Protein 5YRY (pdb70)

InterPro domains:
  IPR002500 Phosphoadenosine phosphosulphate reductase domain [PF01507] (120-299)
  IPR004508 Thioredoxin-independent 5'-adenylylsulphate reductase [TIGR00424] (1-465)
  IPR004511 Phosphoadenosine phosphosulphate/adenosine 5'-phosphosulphate reductase [MF_00063] (59-326)
  IPR004511 Phosphoadenosine phosphosulphate/adenosine 5'-phosphosulphate reductase [NF002537] (86-329)
  IPR013766 Thioredoxin domain [PF00085] (369-461)
  IPR013766 Thioredoxin domain [PS51352] (344-465)
  IPR014729 Rossmann-like alpha/beta/alpha sandwich fold [G3DSA:3.40.50.620] (91-315)
  IPR036249 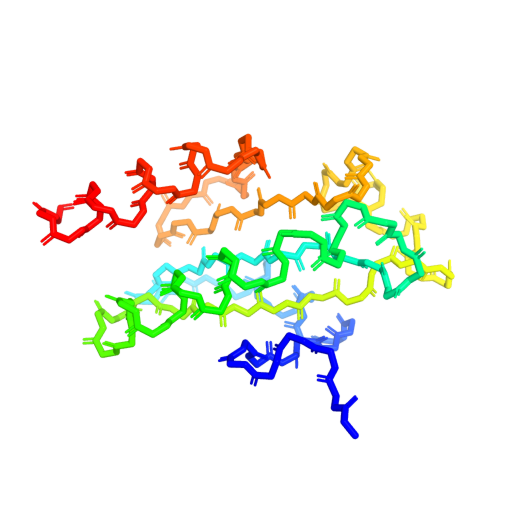Thioredoxin-like superfamily [SSF52833] (353-462)

B-factor: mean 71.95, std 22.39, range [36.09, 150.81]

Radius of gyration: 13.17 Å; Cα contacts (8 Å, |Δi|>4): 165; chains: 1; bounding box: 34×29×30 Å

Organism: Arabidopsis thaliana (NCBI:txid3702)

GO terms:
  GO:0009570 chloroplast stroma (C, IDA)
  GO:0009973 adenylyl-sulfate reductase activity (F, IDA)
  GO:0000103 sulfate assimilation (P, IDA)
  GO:0009536 plastid (C, TAS)

Secondary structure (DSSP, 8-state):
--TTTTSEEPPHHHHHHHHH--S-SS-EEEEEE-TT-HHHHHHHHHHHHHHHHHTTSS-EEEEEE-STTHHHHHHHHS---SSSEEEEE-TT-SS-EEE--SHHHHHHHHHHHHT-

Structure (mmCIF, N/CA/C/O backbone):
data_5YRY
#
_entry.id   5YRY
#
_cell.length_a   58.200
_cell.length_b   58.200
_cell.length_c   86.687
_cell.angle_alpha   90.00
_cell.angle_beta   90.00
_cell.angle_gamma   90.00
#
_symmetry.space_group_name_H-M   'P 43 21 2'
#
loop_
_entity.id
_entity.type
_entity.pdbx_description
1 polymer "5'-adenylylsulfate reductase 1, chloroplastic"
2 water water
#
loop_
_atom_site.group_PDB
_atom_site.id
_atom_site.type_symbol
_atom_site.label_atom_id
_atom_site.label_alt_id
_atom_site.label_comp_id
_atom_site.label_asym_id
_atom_site.label_entity_id
_atom_site.label_seq_id
_atom_site.pdbx_PDB_ins_code
_atom_site.Cartn_x
_atom_site.Cartn_y
_atom_site.Cartn_z
_atom_site.occupancy
_atom_site.B_iso_or_equiv
_atom_site.auth_seq_id
_atom_site.auth_comp_id
_atom_site.auth_asym_id
_atom_site.auth_atom_id
_atom_site.pdbx_PDB_model_num
ATOM 1 N N . PRO A 1 3 ? 10.705 -33.157 -11.471 1.00 110.31 -3 PRO A N 1
ATOM 2 C CA . PRO A 1 3 ? 9.778 -32.943 -10.354 1.00 107.60 -3 PRO A CA 1
ATOM 3 C C . PRO A 1 3 ? 9.254 -31.522 -10.326 1.00 102.61 -3 PRO A C 1
ATOM 4 O O . PRO A 1 3 ? 9.922 -30.654 -9.765 1.00 106.19 -3 PRO A O 1
ATOM 8 N N . GLU A 1 4 ? 8.081 -31.279 -10.903 1.00 96.65 -2 GLU A N 1
ATOM 9 C CA . GLU A 1 4 ? 7.608 -29.903 -11.026 1.00 96.64 -2 GLU A CA 1
ATOM 10 C C . GLU A 1 4 ? 6.899 -29.402 -9.752 1.00 88.27 -2 GLU A C 1
ATOM 11 O O . GLU A 1 4 ? 6.381 -30.168 -8.933 1.00 91.88 -2 GLU A O 1
ATOM 17 N N . PHE A 1 5 ? 6.913 -28.089 -9.599 1.00 79.24 -1 PHE A N 1
ATOM 18 C CA . PHE A 1 5 ? 6.372 -27.437 -8.434 1.00 74.30 -1 PHE A CA 1
ATOM 19 C C . PHE A 1 5 ? 4.862 -27.314 -8.561 1.00 72.65 -1 PHE A C 1
ATOM 20 O O . PHE A 1 5 ? 4.374 -26.848 -9.582 1.00 78.08 -1 PHE A O 1
ATOM 28 N N . MET A 1 6 ? 4.131 -27.756 -7.540 1.00 71.03 0 MET A N 1
ATOM 29 C CA . MET A 1 6 ? 2.682 -27.567 -7.464 1.00 56.96 0 MET A CA 1
ATOM 30 C C . MET A 1 6 ? 1.899 -28.230 -8.599 1.00 58.49 0 MET A C 1
ATOM 31 O O . MET A 1 6 ? 1.042 -27.601 -9.213 1.00 56.39 0 MET A O 1
ATOM 36 N N . GLU A 1 7 ? 2.177 -29.510 -8.837 1.00 62.59 1 GLU A N 1
ATOM 37 C CA . GLU A 1 7 ? 1.757 -30.198 -10.065 1.00 74.04 1 GLU A CA 1
ATOM 38 C C . GLU A 1 7 ? 0.257 -30.282 -10.301 1.00 71.86 1 GLU A C 1
ATOM 39 O O . GLU A 1 7 ? -0.164 -30.365 -11.443 1.00 75.10 1 GLU A O 1
ATOM 45 N N . ASN A 1 8 ? -0.547 -30.274 -9.242 1.00 62.07 2 ASN A N 1
ATOM 46 C CA . ASN A 1 8 ? -1.981 -30.459 -9.412 1.00 61.55 2 ASN A CA 1
ATOM 47 C C . ASN A 1 8 ? -2.664 -29.219 -9.971 1.00 66.33 2 ASN A C 1
ATOM 48 O O . ASN A 1 8 ? -3.774 -29.293 -10.483 1.00 69.85 2 ASN A O 1
ATOM 53 N N . LEU A 1 9 ? -1.993 -28.082 -9.872 1.00 63.10 3 LEU A N 1
ATOM 54 C CA . LEU A 1 9 ? -2.518 -26.827 -10.392 1.00 61.54 3 LEU A CA 1
ATOM 55 C C . LEU A 1 9 ? -2.036 -26.515 -11.821 1.00 61.53 3 LEU A C 1
ATOM 56 O O . LEU A 1 9 ? -0.837 -26.530 -12.087 1.00 61.13 3 LEU A O 1
ATOM 61 N N . VAL A 1 10 ? -2.963 -26.219 -12.731 1.00 54.57 4 VAL A N 1
ATOM 62 C CA . VAL A 1 10 ? -2.563 -25.826 -14.086 1.00 59.37 4 VAL A CA 1
ATOM 63 C C . VAL A 1 10 ? -1.907 -24.452 -14.057 1.00 54.29 4 VAL A C 1
ATOM 64 O O . VAL A 1 10 ? -2.287 -23.588 -13.283 1.00 61.39 4 VAL A O 1
ATOM 68 N N . THR A 1 11 ? -0.913 -24.263 -14.911 1.00 61.30 5 THR A N 1
ATOM 69 C CA . THR A 1 11 ? -0.133 -23.035 -14.929 1.00 59.28 5 THR A CA 1
ATOM 70 C C . THR A 1 11 ? -0.664 -22.039 -15.948 1.00 55.88 5 THR A C 1
ATOM 71 O O . THR A 1 11 ? -0.699 -22.321 -17.143 1.00 58.81 5 THR A O 1
ATOM 75 N N . LEU A 1 12 ? -1.074 -20.872 -15.466 1.00 53.75 6 LEU A N 1
ATOM 76 C CA . LEU A 1 12 ? -1.372 -19.747 -16.340 1.00 55.06 6 LEU A CA 1
ATOM 77 C C . LEU A 1 12 ? -0.069 -19.095 -16.807 1.00 56.54 6 LEU A C 1
ATOM 78 O O . LEU A 1 12 ? 0.906 -19.015 -16.062 1.00 55.26 6 LEU A O 1
ATOM 83 N N . SER A 1 13 ? -0.055 -18.652 -18.055 1.00 63.91 7 SER A N 1
ATOM 84 C CA . SER A 1 13 ? 1.000 -17.781 -18.580 1.00 64.56 7 SER A CA 1
ATOM 85 C C . SER A 1 13 ? 0.610 -16.324 -18.342 1.00 66.53 7 SER A C 1
ATOM 86 O O . SER A 1 13 ? -0.511 -16.051 -17.921 1.00 68.24 7 SER A O 1
ATOM 89 N N . ARG A 1 14 ? 1.512 -15.387 -18.595 1.00 62.78 8 ARG A N 1
ATOM 90 C CA . ARG A 1 14 ? 1.125 -13.980 -18.512 1.00 73.51 8 ARG A CA 1
ATOM 91 C C . ARG A 1 14 ? -0.023 -13.679 -19.491 1.00 72.44 8 ARG A C 1
ATOM 92 O O . ARG A 1 14 ? -0.966 -12.946 -19.176 1.00 68.29 8 ARG A O 1
ATOM 100 N N . GLN A 1 15 ? 0.065 -14.269 -20.675 1.00 69.57 9 GLN A N 1
ATOM 101 C CA . GLN A 1 15 ? -0.977 -14.136 -21.683 1.00 79.49 9 GLN A CA 1
ATOM 102 C C . GLN A 1 15 ? -2.297 -14.736 -21.196 1.00 74.61 9 GLN A C 1
ATOM 103 O O . GLN A 1 15 ? -3.387 -14.245 -21.510 1.00 72.26 9 GLN A O 1
ATOM 109 N N . GLY A 1 16 ? -2.180 -15.807 -20.419 1.00 69.44 10 GLY A N 1
ATOM 110 C CA . GLY A 1 16 ? -3.334 -16.537 -19.944 1.00 65.08 10 GLY A CA 1
ATOM 111 C C . GLY A 1 16 ? -4.091 -15.804 -18.862 1.00 73.31 10 GLY A C 1
ATOM 112 O O . GLY A 1 16 ? -5.322 -15.778 -18.875 1.00 70.42 10 GLY A O 1
ATOM 113 N N . ILE A 1 17 ? -3.369 -15.209 -17.918 1.00 59.97 11 ILE A N 1
ATOM 114 C CA . ILE A 1 17 ? -4.035 -14.578 -16.800 1.00 57.53 11 ILE A CA 1
ATOM 115 C C . ILE A 1 17 ? -4.511 -13.188 -17.196 1.00 60.23 11 ILE A C 1
ATOM 116 O O . ILE A 1 17 ? -5.488 -12.686 -16.658 1.00 67.03 11 ILE A O 1
ATOM 121 N N . GLU A 1 18 ? -3.870 -12.558 -18.160 1.00 67.86 12 GLU A N 1
ATOM 122 C CA . GLU A 1 18 ? -4.449 -11.303 -18.608 1.00 75.09 12 GLU A CA 1
ATOM 123 C C . GLU A 1 18 ? -5.743 -11.608 -19.378 1.00 78.12 12 GLU A C 1
ATOM 124 O O . GLU A 1 18 ? -6.652 -10.778 -19.420 1.00 79.76 12 GLU A O 1
ATOM 130 N N . ASN A 1 19 ? -5.849 -12.820 -19.930 1.00 82.58 13 ASN A N 1
ATOM 131 C CA . ASN A 1 19 ? -7.110 -13.312 -20.493 1.00 85.60 13 ASN A CA 1
ATOM 132 C C . ASN A 1 19 ? -8.189 -13.538 -19.436 1.00 82.47 13 ASN A C 1
ATOM 133 O O . ASN A 1 19 ? -9.341 -13.133 -19.614 1.00 81.50 13 ASN A O 1
ATOM 138 N N . LEU A 1 20 ? -7.811 -14.209 -18.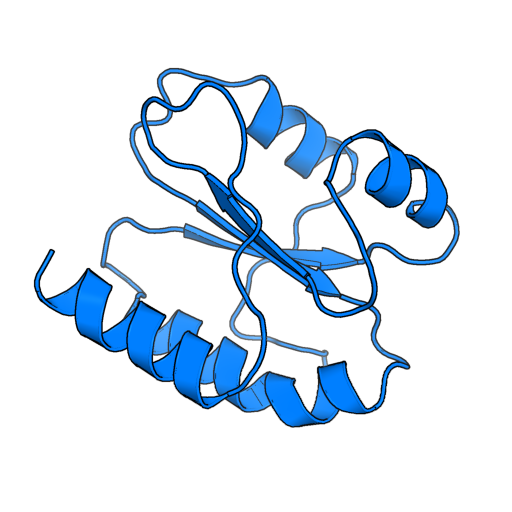351 1.00 77.30 14 LEU A N 1
ATOM 139 C CA . LEU A 1 20 ? -8.729 -14.498 -17.261 1.00 67.05 14 LEU A CA 1
ATOM 140 C C . LEU A 1 20 ? -9.382 -13.242 -16.694 1.00 70.60 14 LEU A C 1
ATOM 141 O O . LEU A 1 20 ? -10.558 -13.256 -16.325 1.00 71.30 14 LEU A O 1
ATOM 146 N N . MET A 1 21 ? -8.617 -12.159 -16.633 1.00 63.42 15 MET A N 1
ATOM 147 C CA . MET A 1 21 ? -9.092 -10.914 -16.038 1.00 74.41 15 MET A CA 1
ATOM 148 C C . MET A 1 21 ? -9.923 -10.066 -16.975 1.00 78.51 15 MET A C 1
ATOM 149 O O . MET A 1 21 ? -10.636 -9.172 -16.527 1.00 79.06 15 MET A O 1
ATOM 154 N N . LYS A 1 22 ? -9.812 -10.326 -18.273 1.00 90.55 16 LYS A N 1
ATOM 155 C CA . LYS A 1 22 ? -10.519 -9.520 -19.263 1.00 97.48 16 LYS A CA 1
ATOM 156 C C . LYS A 1 22 ? -11.741 -10.266 -19.805 1.00 107.52 16 LYS A C 1
ATOM 157 O O . LYS A 1 22 ? -12.751 -9.647 -20.134 1.00 117.92 16 LYS A O 1
ATOM 163 N N . LEU A 1 23 ? -11.664 -11.589 -19.887 1.00 102.87 17 LEU A N 1
ATOM 164 C CA . LEU A 1 23 ? -12.849 -12.363 -20.218 1.00 102.72 17 LEU A CA 1
ATOM 165 C C . LEU A 1 23 ? -13.839 -12.232 -19.085 1.00 106.22 17 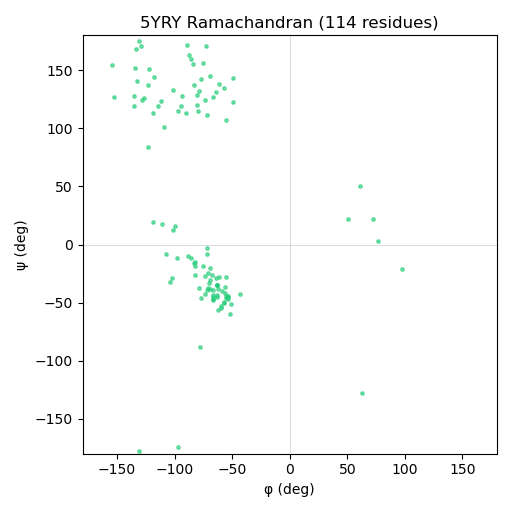LEU A C 1
ATOM 166 O O . LEU A 1 23 ? -13.494 -12.469 -17.928 1.00 107.65 17 LEU A O 1
ATOM 171 N N . GLU A 1 24 ? -15.066 -11.846 -19.393 1.00 111.69 18 GLU A N 1
ATOM 172 C CA . GLU A 1 24 ? -16.111 -12.134 -18.436 1.00 117.92 18 GLU A CA 1
ATOM 173 C C . GLU A 1 24 ? -17.294 -12.774 -19.141 1.00 121.33 18 GLU A C 1
ATOM 174 O O . GLU A 1 24 ? -17.244 -13.008 -20.353 1.00 123.13 18 GLU A O 1
ATOM 180 N N . ASN A 1 25 ? -18.340 -13.032 -18.357 1.00 118.68 19 ASN A N 1
ATOM 181 C CA . ASN A 1 25 ? -19.284 -14.129 -18.570 1.00 116.41 19 ASN A CA 1
ATOM 182 C C . ASN A 1 25 ? -18.603 -15.437 -18.230 1.00 109.41 19 ASN A C 1
ATOM 183 O O . ASN A 1 25 ? -19.007 -16.490 -18.724 1.00 113.29 19 ASN A O 1
ATOM 188 N N . ARG A 1 26 ? -17.551 -15.361 -17.414 1.00 100.77 20 ARG A N 1
ATOM 189 C CA . ARG A 1 26 ? -16.953 -16.556 -16.831 1.00 94.73 20 ARG A CA 1
ATOM 190 C C . ARG A 1 26 ? -18.089 -17.367 -16.228 1.00 95.64 20 ARG A C 1
ATOM 191 O O . ARG A 1 26 ? -18.854 -16.852 -15.408 1.00 100.18 20 ARG A O 1
ATOM 199 N N . LYS A 1 27 ? -18.240 -18.611 -16.662 1.00 92.29 21 LYS A N 1
ATOM 200 C CA . LYS A 1 27 ? -19.309 -19.444 -16.131 1.00 94.94 21 LYS A CA 1
ATOM 201 C C . LYS A 1 27 ? -18.861 -20.049 -14.823 1.00 94.03 21 LYS A C 1
ATOM 202 O O . LYS A 1 27 ? -19.678 -20.546 -14.040 1.00 95.86 21 LYS A O 1
ATOM 208 N N . GLU A 1 28 ? -17.551 -19.973 -14.593 1.00 90.18 22 GLU A N 1
ATOM 209 C CA . GLU A 1 28 ? -16.892 -20.680 -13.500 1.00 80.05 22 GLU A CA 1
ATOM 210 C C . GLU A 1 28 ? -15.925 -19.796 -12.687 1.00 67.66 22 GLU A C 1
ATOM 211 O O . GLU A 1 28 ? -15.200 -18.952 -13.223 1.00 62.36 22 GLU A O 1
ATOM 217 N N . PRO A 1 29 ? -15.919 -19.982 -11.372 1.00 62.82 23 PRO A N 1
ATOM 218 C CA . PRO A 1 29 ? -14.926 -19.264 -10.575 1.00 59.00 23 PRO A CA 1
ATOM 219 C C . PRO A 1 29 ? -13.520 -19.856 -10.693 1.00 60.66 23 PRO A C 1
ATOM 220 O O . PRO A 1 29 ? -13.340 -21.033 -11.039 1.00 54.74 23 PRO A O 1
ATOM 224 N N . TRP A 1 30 ? -12.531 -19.011 -10.420 1.00 36.91 24 TRP A N 1
ATOM 225 C CA . TRP A 1 30 ? -11.143 -19.422 -10.433 1.00 36.09 24 TRP A CA 1
ATOM 226 C C . TRP A 1 30 ? -10.534 -19.146 -9.073 1.00 48.02 24 TRP A C 1
ATOM 227 O O . TRP A 1 30 ? -10.921 -18.218 -8.357 1.00 43.77 24 TRP A O 1
ATOM 238 N N . ILE A 1 31 ? -9.549 -19.943 -8.730 1.00 44.14 25 ILE A N 1
ATOM 239 C CA . ILE A 1 31 ? -8.724 -19.649 -7.590 1.00 44.83 25 ILE A CA 1
ATOM 240 C C . ILE A 1 31 ? -7.338 -19.701 -8.145 1.00 42.55 25 ILE A C 1
ATOM 241 O O . ILE A 1 31 ? -6.963 -20.697 -8.759 1.00 39.90 25 ILE A O 1
ATOM 246 N N . VAL A 1 32 ? -6.567 -18.650 -7.943 1.00 43.06 26 VAL A N 1
ATOM 247 C CA . VAL A 1 32 ? -5.239 -18.621 -8.524 1.00 43.25 26 VAL A CA 1
ATOM 248 C C . VAL A 1 32 ? -4.169 -18.292 -7.489 1.00 38.68 26 VAL A C 1
ATOM 249 O O . VAL A 1 32 ? -4.225 -17.275 -6.819 1.00 40.90 26 VAL A O 1
ATOM 253 N N . VAL A 1 33 ? -3.190 -19.169 -7.374 1.00 40.99 27 VAL A N 1
ATOM 254 C CA . VAL A 1 33 ? -2.071 -18.966 -6.485 1.00 37.98 27 VAL A CA 1
ATOM 255 C C . VAL A 1 33 ? -0.941 -18.229 -7.194 1.00 47.61 27 VAL A C 1
ATOM 256 O O . VAL A 1 33 ? -0.329 -18.756 -8.130 1.00 41.44 27 VAL A O 1
ATOM 260 N N . LEU A 1 34 ? -0.665 -17.006 -6.761 1.00 51.41 28 LEU A N 1
ATOM 261 C CA . LEU A 1 34 ? 0.533 -16.290 -7.210 1.00 51.67 28 LEU A CA 1
ATOM 262 C C . LEU A 1 34 ? 1.708 -16.810 -6.406 1.00 52.36 28 LEU A C 1
ATOM 263 O O . LEU A 1 34 ? 1.732 -16.621 -5.201 1.00 56.13 28 LEU A O 1
ATOM 268 N N . TYR A 1 35 ? 2.661 -17.474 -7.055 1.00 48.82 29 TYR A N 1
ATOM 269 C CA . TYR A 1 35 ? 3.740 -18.137 -6.331 1.00 57.49 29 TYR A CA 1
ATOM 270 C C . TYR A 1 35 ? 5.104 -17.804 -6.893 1.00 65.27 29 TYR A C 1
ATOM 271 O O . TYR A 1 35 ? 5.223 -17.146 -7.926 1.00 66.42 29 TYR A O 1
ATOM 280 N N . ALA A 1 36 ? 6.132 -18.297 -6.216 1.00 46.92 30 ALA A N 1
ATOM 281 C CA . ALA A 1 36 ? 7.489 -18.256 -6.733 1.00 50.07 30 ALA A CA 1
ATOM 282 C C . ALA A 1 36 ? 8.265 -19.414 -6.123 1.00 64.74 30 ALA A C 1
ATOM 283 O O . ALA A 1 36 ? 8.316 -19.573 -4.902 1.00 66.19 30 ALA A O 1
ATOM 285 N N . PRO A 1 37 ? 8.891 -20.229 -6.975 1.00 62.38 31 PRO A N 1
ATOM 286 C CA . PRO A 1 37 ? 9.324 -21.563 -6.545 1.00 58.93 31 PRO A CA 1
ATOM 287 C C . PRO A 1 37 ? 10.510 -21.581 -5.589 1.00 58.55 31 PRO A C 1
ATOM 288 O O . PRO A 1 37 ? 10.875 -22.661 -5.144 1.00 60.53 31 PRO A O 1
ATOM 292 N N . TRP A 1 38 ? 11.088 -20.425 -5.275 1.00 61.06 32 TRP A N 1
ATOM 293 C CA . TRP A 1 38 ? 12.207 -20.355 -4.327 1.00 70.50 32 TRP A CA 1
ATOM 294 C C . TRP A 1 38 ? 11.760 -19.975 -2.924 1.00 69.78 32 TRP A C 1
ATOM 295 O O . TRP A 1 38 ? 12.534 -20.055 -1.985 1.00 73.17 32 TRP A O 1
ATOM 306 N N . CYS A 1 39 ? 10.517 -19.533 -2.795 1.00 59.55 33 CYS A N 1
ATOM 307 C CA . CYS A 1 39 ? 9.985 -19.106 -1.511 1.00 58.81 33 CYS A CA 1
ATOM 308 C C . CYS A 1 39 ? 9.710 -20.311 -0.603 1.00 59.97 33 CYS A C 1
ATOM 309 O O . CYS A 1 39 ? 9.000 -21.248 -0.993 1.00 54.86 33 CYS A O 1
ATOM 312 N N . PRO A 1 40 ? 10.303 -20.304 0.606 1.00 54.98 34 PRO A N 1
ATOM 313 C CA . PRO A 1 40 ? 10.121 -21.376 1.589 1.00 58.24 34 PRO A CA 1
ATOM 314 C C . PRO A 1 40 ? 8.661 -21.630 1.922 1.00 56.58 34 PRO A C 1
ATOM 315 O O . PRO A 1 40 ? 8.253 -22.788 1.974 1.00 57.58 34 PRO A O 1
ATOM 319 N N . PHE A 1 41 ? 7.881 -20.574 2.132 1.00 48.35 35 PHE A N 1
ATOM 320 C CA . PHE A 1 41 ? 6.483 -20.757 2.506 1.00 54.38 35 PHE A CA 1
ATOM 321 C C . PHE A 1 41 ? 5.666 -21.310 1.343 1.00 58.91 35 PHE A C 1
ATOM 322 O O . PHE A 1 41 ? 4.723 -22.073 1.550 1.00 60.28 35 PHE A O 1
ATOM 330 N N . CYS A 1 42 ? 6.040 -20.929 0.126 1.00 46.27 36 CYS A N 1
ATOM 331 C CA . CYS A 1 42 ? 5.479 -21.545 -1.064 1.00 52.97 36 CYS A CA 1
ATOM 332 C C . CYS A 1 42 ? 5.683 -23.048 -1.064 1.00 52.06 36 CYS A C 1
ATOM 333 O O . CYS A 1 42 ? 4.786 -23.789 -1.436 1.00 55.22 36 CYS A O 1
ATOM 336 N N . GLN A 1 43 ? 6.859 -23.502 -0.657 1.00 50.76 37 GLN A N 1
ATOM 337 C CA . GLN A 1 43 ? 7.105 -24.929 -0.654 1.00 53.93 37 GLN A CA 1
ATOM 338 C C . GLN A 1 43 ? 6.305 -25.626 0.441 1.00 70.98 37 GLN A C 1
ATOM 339 O O . GLN A 1 43 ? 5.830 -26.753 0.253 1.00 57.53 37 GLN A O 1
ATOM 345 N N . ALA A 1 44 ? 6.172 -24.963 1.592 1.00 66.90 38 ALA A N 1
ATOM 346 C CA . ALA A 1 44 ? 5.486 -25.554 2.742 1.00 63.92 38 ALA A CA 1
ATOM 347 C C . ALA A 1 44 ? 3.980 -25.591 2.523 1.00 58.04 38 ALA A C 1
ATOM 348 O O . ALA A 1 44 ? 3.289 -26.442 3.070 1.00 58.56 38 ALA A O 1
ATOM 350 N N . MET A 1 45 ? 3.489 -24.656 1.715 1.00 54.95 39 MET A N 1
ATOM 351 C CA . MET A 1 45 ? 2.081 -24.584 1.371 1.00 51.56 39 MET A CA 1
ATOM 352 C C . MET A 1 45 ? 1.748 -25.435 0.152 1.00 59.94 39 MET A C 1
ATOM 353 O O . MET A 1 45 ? 0.577 -25.633 -0.178 1.00 57.05 39 MET A O 1
ATOM 358 N N . GLU A 1 46 ? 2.782 -25.926 -0.521 1.00 60.04 40 GLU A N 1
ATOM 359 C CA . GLU A 1 46 ? 2.608 -26.604 -1.799 1.00 63.00 40 GLU A CA 1
ATOM 360 C C . GLU A 1 46 ? 1.627 -27.756 -1.701 1.00 64.44 40 GLU A C 1
ATOM 361 O O . GLU A 1 46 ? 0.745 -27.910 -2.542 1.00 65.34 40 GLU A O 1
ATOM 367 N N . ALA A 1 47 ? 1.782 -28.558 -0.664 1.00 58.21 41 ALA A N 1
ATOM 368 C CA . ALA A 1 47 ? 0.884 -29.673 -0.436 1.00 61.26 41 ALA A CA 1
ATOM 369 C C . ALA A 1 47 ? -0.513 -29.192 -0.034 1.00 60.14 41 ALA A C 1
ATOM 370 O O . ALA A 1 47 ? -1.497 -29.862 -0.322 1.00 61.46 41 ALA A O 1
ATOM 372 N N . SER A 1 48 ? -0.602 -28.048 0.644 1.00 58.19 42 SER A N 1
ATOM 373 C CA . SER A 1 48 ? -1.903 -27.502 1.012 1.00 57.65 42 SER A CA 1
ATOM 374 C C . SER A 1 48 ? -2.661 -27.079 -0.243 1.00 54.67 42 SER A C 1
ATOM 375 O O . SER A 1 48 ? -3.860 -27.288 -0.341 1.00 55.41 42 SER A O 1
ATOM 378 N N . TYR A 1 49 ? -1.951 -26.497 -1.207 1.00 52.61 43 TYR A N 1
ATOM 379 C CA . TYR A 1 49 ? -2.546 -26.123 -2.487 1.00 50.79 43 TYR A CA 1
ATOM 380 C C . TYR A 1 49 ? -2.856 -27.348 -3.357 1.00 50.67 43 TYR A C 1
ATOM 381 O O . TYR A 1 49 ? -3.896 -27.386 -4.017 1.00 49.96 43 TYR A O 1
ATOM 390 N N . ASP A 1 50 ? -1.976 -28.347 -3.353 1.00 52.93 44 ASP A N 1
ATOM 391 C CA . ASP A 1 50 ? -2.243 -29.573 -4.104 1.00 58.05 44 ASP A CA 1
ATOM 392 C C . ASP A 1 50 ? -3.495 -30.231 -3.533 1.00 65.86 44 ASP A C 1
ATOM 393 O O . ASP A 1 50 ? -4.315 -30.762 -4.280 1.00 69.98 44 ASP A O 1
ATOM 398 N N . GLU A 1 51 ? -3.659 -30.177 -2.212 1.00 72.80 45 GLU A N 1
ATOM 399 C CA . GLU A 1 51 ? -4.841 -30.758 -1.586 1.00 82.45 45 GLU A CA 1
ATOM 400 C C . GLU A 1 51 ? -6.101 -29.975 -2.007 1.00 79.94 45 GLU A C 1
ATOM 401 O O . GLU A 1 51 ? -7.117 -30.570 -2.373 1.00 61.22 45 GLU A O 1
ATOM 407 N N . LEU A 1 52 ? -6.014 -28.647 -1.980 1.00 56.59 46 LEU A N 1
ATOM 408 C CA . LEU A 1 52 ? -7.104 -27.785 -2.415 1.00 54.66 46 LEU A CA 1
ATOM 409 C C . LEU A 1 52 ? -7.564 -28.135 -3.822 1.00 69.67 46 LEU A C 1
ATOM 410 O O . LEU A 1 52 ? -8.770 -28.204 -4.101 1.00 62.05 46 LEU A O 1
ATOM 415 N N . ALA A 1 53 ? -6.595 -28.355 -4.707 1.00 51.66 47 ALA A N 1
ATOM 416 C CA . ALA A 1 53 ? -6.892 -28.649 -6.094 1.00 50.38 47 ALA A CA 1
ATOM 417 C C . ALA A 1 53 ? -7.592 -30.011 -6.274 1.00 53.22 47 ALA A C 1
ATOM 418 O O . ALA A 1 53 ? -8.586 -30.102 -6.995 1.00 63.50 47 ALA A O 1
ATOM 420 N N . ASP A 1 54 ? -7.085 -31.064 -5.636 1.00 60.21 48 ASP A N 1
ATOM 421 C CA . ASP A 1 54 ? -7.766 -32.361 -5.655 1.00 67.54 48 ASP A CA 1
ATOM 422 C C . ASP A 1 54 ? -9.189 -32.329 -5.129 1.00 66.92 48 ASP A C 1
ATOM 423 O O . ASP A 1 54 ? -10.099 -32.826 -5.786 1.00 72.50 48 ASP A O 1
ATOM 428 N N . LYS A 1 55 ? -9.392 -31.755 -3.950 1.00 66.90 49 LYS A N 1
ATOM 429 C CA . LYS A 1 55 ? -10.734 -31.747 -3.387 1.00 71.46 49 LYS A CA 1
ATOM 430 C C . LYS A 1 55 ? -11.683 -30.790 -4.122 1.00 68.82 49 LYS A C 1
ATOM 431 O O . LYS A 1 55 ? -12.881 -30.799 -3.863 1.00 72.80 49 LYS A O 1
ATOM 437 N N . LEU A 1 56 ? -11.169 -29.980 -5.042 1.00 63.65 50 LEU A N 1
ATOM 438 C CA . LEU A 1 56 ? -12.040 -29.081 -5.797 1.00 60.28 50 LEU A CA 1
ATOM 439 C C . LEU A 1 56 ? -12.203 -29.544 -7.245 1.00 62.28 50 LEU A C 1
ATOM 440 O O . LEU A 1 56 ? -13.005 -28.988 -7.992 1.00 55.49 50 LEU A O 1
ATOM 445 N N . ALA A 1 57 ? -11.430 -30.557 -7.634 1.00 61.96 51 ALA A N 1
ATOM 446 C CA . ALA A 1 57 ? -11.505 -31.096 -8.979 1.00 59.87 51 ALA A CA 1
ATOM 447 C C . ALA A 1 57 ? -12.932 -31.555 -9.251 1.00 66.01 51 ALA A C 1
ATOM 448 O O . ALA A 1 57 ? -13.556 -32.186 -8.407 1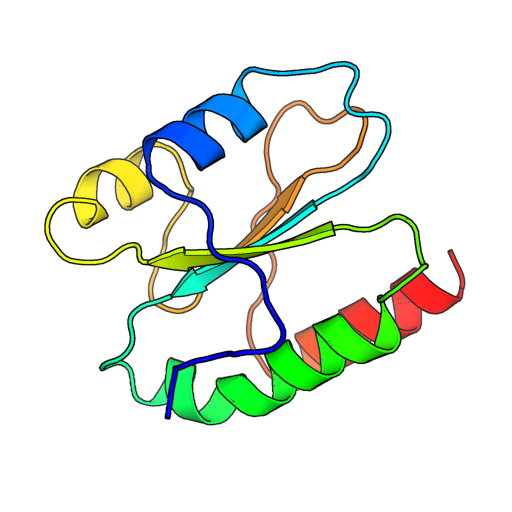.00 65.55 51 ALA A O 1
ATOM 450 N N . GLY A 1 58 ? -13.451 -31.212 -10.425 1.00 70.52 52 GLY A N 1
ATOM 451 C CA . GLY A 1 58 ? -14.805 -31.581 -10.773 1.00 59.84 52 GLY A CA 1
ATOM 452 C C . GLY A 1 58 ? -15.873 -30.736 -10.101 1.00 62.57 52 GLY A C 1
ATOM 453 O O . GLY A 1 58 ? -17.063 -30.992 -10.273 1.00 64.34 52 GLY A O 1
ATOM 454 N N . SER A 1 59 ? -15.459 -29.726 -9.338 1.00 60.79 53 SER A N 1
ATOM 455 C CA . SER A 1 59 ? -16.400 -28.833 -8.653 1.00 60.14 53 SER A CA 1
ATOM 456 C C . SER A 1 59 ? -16.885 -27.682 -9.506 1.00 67.24 53 SER A C 1
ATOM 457 O O . SER A 1 59 ? -17.821 -26.984 -9.117 1.00 72.52 53 SER A O 1
ATOM 460 N N . GLY A 1 60 ? -16.238 -27.470 -10.651 1.00 64.72 54 GLY A N 1
ATOM 461 C CA . GLY A 1 60 ? -16.536 -26.332 -11.495 1.00 63.12 54 GLY A CA 1
ATOM 462 C C . GLY A 1 60 ? -15.560 -25.203 -11.238 1.00 67.00 54 GLY A C 1
ATOM 463 O O . GLY A 1 60 ? -15.380 -24.312 -12.076 1.00 73.28 54 GLY A O 1
ATOM 464 N N . ILE A 1 61 ? -14.927 -25.230 -10.069 1.00 60.19 55 ILE A N 1
ATOM 465 C CA . ILE A 1 61 ? -13.886 -24.264 -9.781 1.00 57.52 55 ILE A CA 1
ATOM 466 C C . ILE A 1 61 ? -12.578 -24.699 -10.434 1.00 58.00 55 ILE A C 1
ATOM 467 O O . ILE A 1 61 ? -12.075 -25.798 -10.179 1.00 57.91 55 ILE A O 1
ATOM 472 N N . LYS A 1 62 ? -12.063 -23.846 -11.311 1.00 49.72 56 LYS A N 1
ATOM 473 C CA . LYS A 1 62 ? -10.749 -24.040 -11.874 1.00 48.55 56 LYS A CA 1
ATOM 474 C C . LYS A 1 62 ? -9.730 -23.582 -10.838 1.00 52.67 56 LYS A C 1
ATOM 475 O O . LYS A 1 62 ? -9.876 -22.494 -10.259 1.00 50.66 56 LYS A O 1
ATOM 481 N N . VAL A 1 63 ? -8.714 -24.413 -10.586 1.00 45.30 57 VAL A N 1
ATOM 482 C 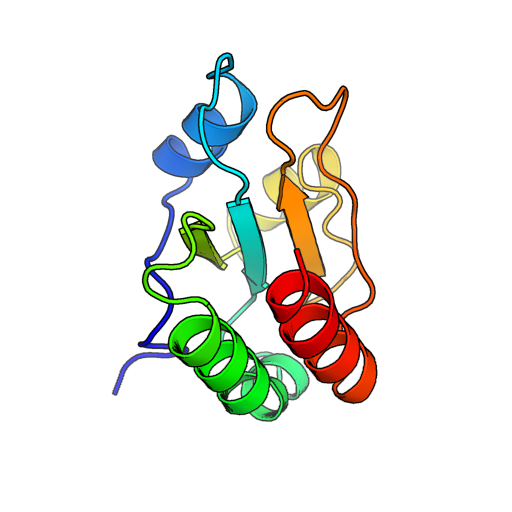CA . VAL A 1 63 ? -7.643 -24.057 -9.660 1.00 43.71 57 VAL A CA 1
ATOM 483 C C . VAL A 1 63 ? -6.284 -24.009 -10.358 1.00 47.77 57 VAL A C 1
ATOM 484 O O . VAL A 1 63 ? -5.753 -25.037 -10.801 1.00 46.11 57 VAL A O 1
ATOM 488 N N . ALA A 1 64 ? -5.719 -22.808 -10.436 1.00 43.68 58 ALA A N 1
ATOM 489 C CA . ALA A 1 64 ? -4.531 -22.574 -11.224 1.00 49.30 58 ALA A CA 1
ATOM 490 C C . ALA A 1 64 ? -3.451 -21.850 -10.432 1.00 49.90 58 ALA A C 1
ATOM 491 O O . ALA A 1 64 ? -3.694 -21.370 -9.318 1.00 52.63 58 ALA A O 1
ATOM 493 N N . LYS A 1 65 ? -2.257 -21.767 -11.020 1.00 50.79 59 LYS A N 1
ATOM 494 C CA . LYS A 1 65 ? -1.149 -21.019 -10.425 1.00 49.02 59 LYS A CA 1
ATOM 495 C C . LYS A 1 65 ? -0.451 -20.138 -11.484 1.00 48.84 59 LYS A C 1
ATOM 496 O O . LYS A 1 65 ? -0.450 -20.462 -12.676 1.00 52.08 59 LYS A O 1
ATOM 502 N N . PHE A 1 66 ? 0.134 -19.028 -11.038 1.00 44.70 60 PHE A N 1
ATOM 503 C CA . PHE A 1 66 ? 0.854 -18.096 -11.904 1.00 46.11 60 PHE A CA 1
ATOM 504 C C . PHE A 1 66 ? 2.169 -17.701 -11.247 1.00 52.97 60 PHE A C 1
ATOM 505 O O . PHE A 1 66 ? 2.162 -17.143 -10.160 1.00 56.85 60 PHE A O 1
ATOM 513 N N . ARG A 1 67 ? 3.295 -18.004 -11.893 1.00 55.31 61 ARG A N 1
ATOM 514 C CA . ARG A 1 67 ? 4.613 -17.655 -11.355 1.00 56.63 61 ARG A CA 1
ATOM 515 C C . ARG A 1 67 ? 4.820 -16.161 -11.456 1.00 51.01 61 ARG A C 1
ATOM 516 O O . ARG A 1 67 ? 4.956 -15.626 -12.549 1.00 72.43 61 ARG A O 1
ATOM 524 N N . ALA A 1 68 ? 4.850 -15.490 -10.310 1.00 51.38 62 ALA A N 1
ATOM 525 C CA . ALA A 1 68 ? 4.739 -14.045 -10.290 1.00 53.01 62 ALA A CA 1
ATOM 526 C C . ALA A 1 68 ? 6.020 -13.332 -9.867 1.00 59.52 62 ALA A C 1
ATOM 527 O O . ALA A 1 68 ? 5.978 -12.161 -9.506 1.00 64.14 62 ALA A O 1
ATOM 529 N N . ASP A 1 69 ? 7.162 -14.013 -9.917 1.00 58.89 63 ASP A N 1
ATOM 530 C CA . ASP A 1 69 ? 8.432 -13.339 -9.642 1.00 63.94 63 ASP A CA 1
ATOM 531 C C . ASP A 1 69 ? 9.115 -12.925 -10.950 1.00 68.62 63 ASP A C 1
ATOM 532 O O . ASP A 1 69 ? 8.535 -13.074 -12.030 1.00 71.80 63 ASP A O 1
ATOM 537 N N . GLY A 1 70 ? 10.336 -12.404 -10.853 1.00 69.60 64 GLY A N 1
ATOM 538 C CA . GLY A 1 70 ? 11.108 -12.024 -12.022 1.00 66.96 64 GLY A CA 1
ATOM 539 C C . GLY A 1 70 ? 10.456 -10.919 -12.825 1.00 77.41 64 GLY A C 1
ATOM 540 O O . GLY A 1 70 ? 10.106 -9.874 -12.269 1.00 80.30 64 GLY A O 1
ATOM 541 N N . ASP A 1 71 ? 10.291 -11.155 -14.130 1.00 77.36 65 ASP A N 1
ATOM 542 C CA . ASP A 1 71 ? 9.709 -10.174 -15.049 1.00 83.34 65 ASP A CA 1
ATOM 543 C C . ASP A 1 71 ? 8.255 -9.860 -14.728 1.00 78.72 65 ASP A C 1
ATOM 544 O O . ASP A 1 71 ? 7.761 -8.772 -15.008 1.00 80.70 65 ASP A O 1
ATOM 549 N N . GLN A 1 72 ? 7.563 -10.825 -14.146 1.00 76.08 66 GLN A N 1
ATOM 550 C CA . GLN A 1 72 ? 6.142 -10.659 -13.875 1.00 73.06 66 GLN A CA 1
ATOM 551 C C . GLN A 1 72 ? 5.911 -9.895 -12.573 1.00 70.29 66 GLN A C 1
ATOM 552 O O . GLN A 1 72 ? 4.822 -9.374 -12.342 1.00 65.80 66 GLN A O 1
ATOM 558 N N . LYS A 1 73 ? 6.951 -9.796 -11.752 1.00 68.82 67 LYS A N 1
ATOM 559 C CA . LYS A 1 73 ? 6.799 -9.297 -10.390 1.00 70.48 67 LYS A CA 1
ATOM 560 C C . LYS A 1 73 ? 6.114 -7.943 -10.316 1.00 75.60 67 LYS A C 1
ATOM 561 O O . LYS A 1 73 ? 5.222 -7.746 -9.495 1.00 73.44 67 LYS A O 1
ATOM 567 N N . GLU A 1 74 ? 6.498 -7.006 -11.169 1.00 84.11 68 GLU A N 1
ATOM 568 C CA . GLU A 1 74 ? 5.862 -5.712 -11.050 1.00 92.23 68 GLU A CA 1
ATOM 569 C C . GLU A 1 74 ? 4.489 -5.757 -11.684 1.00 88.60 68 GLU A C 1
ATOM 570 O O . GLU A 1 74 ? 3.560 -5.179 -11.145 1.00 90.28 68 GLU A O 1
ATOM 576 N N . PHE A 1 75 ? 4.335 -6.473 -12.791 1.00 83.19 69 PHE A N 1
ATOM 577 C CA . PHE A 1 75 ? 2.994 -6.718 -13.314 1.00 80.99 69 PHE A CA 1
ATOM 578 C C . PHE A 1 75 ? 2.060 -7.275 -12.230 1.00 72.87 69 PHE A C 1
ATOM 579 O O . PHE A 1 75 ? 0.963 -6.770 -12.016 1.00 73.00 69 PHE A O 1
ATOM 587 N N . ALA A 1 76 ? 2.504 -8.318 -11.547 1.00 66.42 70 ALA A N 1
ATOM 588 C CA . ALA A 1 76 ? 1.713 -8.911 -10.479 1.00 64.70 70 ALA A CA 1
ATOM 589 C C . ALA A 1 76 ? 1.490 -7.927 -9.312 1.00 70.92 70 ALA A C 1
ATOM 590 O O . ALA A 1 76 ? 0.432 -7.932 -8.678 1.00 72.86 70 ALA A O 1
ATOM 592 N N . LYS A 1 77 ? 2.477 -7.080 -9.035 1.00 76.73 71 LYS A N 1
ATOM 593 C CA . LYS A 1 77 ? 2.355 -6.119 -7.946 1.00 79.31 71 LYS A CA 1
ATOM 594 C C . LYS A 1 77 ? 1.285 -5.062 -8.227 1.00 75.37 71 LYS A C 1
ATOM 595 O O . LYS A 1 77 ? 0.500 -4.761 -7.342 1.00 82.21 71 LYS A O 1
ATOM 601 N N . GLN A 1 78 ? 1.232 -4.527 -9.453 1.00 93.28 72 GLN A N 1
ATOM 602 C CA . GLN A 1 78 ? 0.237 -3.507 -9.830 1.00 96.39 72 GLN A CA 1
ATOM 603 C C . GLN A 1 78 ? -1.180 -4.048 -10.101 1.00 99.41 72 GLN A C 1
ATOM 604 O O . GLN A 1 78 ? -2.156 -3.482 -9.629 1.00 105.86 72 GLN A O 1
ATOM 610 N N . GLU A 1 79 ? -1.305 -5.131 -10.864 1.00 95.92 73 GLU A N 1
ATOM 611 C CA . GLU A 1 79 ? -2.634 -5.617 -11.278 1.00 93.18 73 GLU A CA 1
ATOM 612 C C . GLU A 1 79 ? -3.180 -6.836 -10.519 1.00 83.82 73 GLU A C 1
ATOM 613 O O . GLU A 1 79 ? -4.389 -6.992 -10.375 1.00 82.37 73 GLU A O 1
ATOM 619 N N . LEU A 1 80 ? -2.293 -7.689 -10.029 1.00 77.23 74 LEU A N 1
ATOM 620 C CA . LEU A 1 80 ? -2.711 -8.948 -9.427 1.00 64.97 74 LEU A CA 1
ATOM 621 C C . LEU A 1 80 ? -2.751 -8.951 -7.895 1.00 63.89 74 LEU A C 1
ATOM 622 O O . LEU A 1 80 ? -2.791 -10.020 -7.270 1.00 61.00 74 LEU A O 1
ATOM 627 N N . GLN A 1 81 ? -2.723 -7.763 -7.297 1.00 65.49 75 GLN A N 1
ATOM 628 C CA . GLN A 1 81 ? -2.762 -7.617 -5.849 1.00 68.51 75 GLN A CA 1
ATOM 629 C C . GLN A 1 81 ? -1.721 -8.483 -5.119 1.00 68.68 75 GLN A C 1
ATOM 630 O O . GLN A 1 81 ? -1.890 -8.793 -3.931 1.00 68.97 75 GLN A O 1
ATOM 636 N N . LEU A 1 82 ? -0.667 -8.881 -5.829 1.00 61.83 76 LEU A N 1
ATOM 637 C CA . LEU A 1 82 ? 0.444 -9.576 -5.200 1.00 61.20 76 LEU A CA 1
ATOM 638 C C . LEU A 1 82 ? 1.002 -8.757 -4.049 1.00 73.72 76 LEU A C 1
ATOM 639 O O . LEU A 1 82 ? 1.638 -7.714 -4.253 1.00 79.56 76 LEU A O 1
ATOM 644 N N . GLY A 1 83 ? 0.734 -9.208 -2.832 1.00 71.41 77 GLY A N 1
ATOM 645 C CA . GLY A 1 83 ? 1.445 -8.673 -1.693 1.00 75.62 77 GLY A CA 1
ATOM 646 C C . GLY A 1 83 ? 2.813 -9.326 -1.698 1.00 75.49 77 GLY A C 1
ATOM 647 O O . GLY A 1 83 ? 3.761 -8.818 -2.292 1.00 82.81 77 GLY A O 1
ATOM 648 N N . SER A 1 84 ? 2.898 -10.479 -1.049 1.00 69.88 78 SER A N 1
ATOM 649 C CA . SER A 1 84 ? 4.107 -11.280 -1.043 1.00 69.41 78 SER A CA 1
ATOM 650 C C . SER A 1 84 ? 3.715 -12.724 -1.312 1.00 66.50 78 SER A C 1
ATOM 651 O O . SER A 1 84 ? 2.534 -13.058 -1.277 1.00 64.42 78 SER A O 1
ATOM 654 N N . PHE A 1 85 ? 4.704 -13.571 -1.591 1.00 67.36 79 PHE A N 1
ATOM 655 C CA . PHE A 1 85 ? 4.454 -14.952 -1.995 1.00 60.82 79 PHE A CA 1
ATOM 656 C C . PHE A 1 85 ? 4.222 -15.874 -0.799 1.00 62.74 79 PHE A C 1
ATOM 657 O O . PHE A 1 85 ? 4.917 -15.770 0.207 1.00 68.69 79 PHE A O 1
ATOM 665 N N . PRO A 1 86 ? 3.226 -16.769 -0.899 1.00 59.01 80 PRO A N 1
ATOM 666 C CA . PRO A 1 86 ? 2.221 -16.766 -1.969 1.00 56.39 80 PRO A CA 1
ATOM 667 C C . PRO A 1 86 ? 1.020 -15.859 -1.692 1.00 56.25 80 PRO A C 1
ATOM 668 O O . PRO A 1 86 ? 0.741 -15.498 -0.539 1.00 59.15 80 PRO A O 1
ATOM 672 N N . THR A 1 87 ? 0.326 -15.493 -2.765 1.00 54.82 81 THR A N 1
ATOM 673 C CA . THR A 1 87 ? -0.931 -14.762 -2.687 1.00 48.41 81 THR A CA 1
ATOM 674 C C . THR A 1 87 ? -1.997 -15.657 -3.307 1.00 46.57 81 THR A C 1
ATOM 675 O O . THR A 1 87 ? -1.709 -16.419 -4.219 1.00 49.42 81 THR A O 1
ATOM 679 N N . ILE A 1 88 ? -3.207 -15.618 -2.770 1.00 49.13 82 ILE A N 1
ATOM 680 C CA . ILE A 1 88 ? -4.293 -16.374 -3.346 1.00 40.16 82 ILE A CA 1
ATOM 681 C C . ILE A 1 88 ? -5.321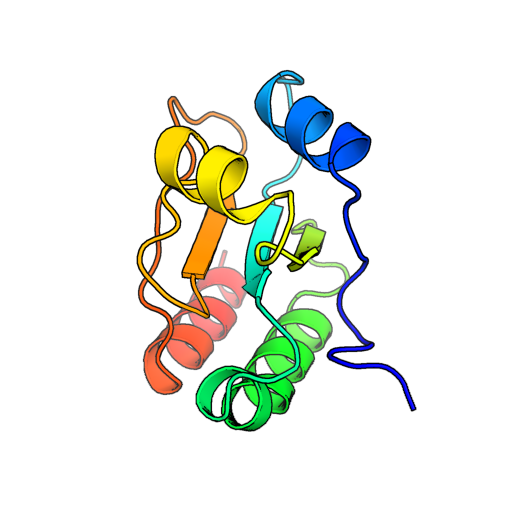 -15.416 -3.885 1.00 52.10 82 ILE A C 1
ATOM 682 O O . ILE A 1 88 ? -5.881 -14.605 -3.130 1.00 48.63 82 ILE A O 1
ATOM 687 N N . LEU A 1 89 ? -5.553 -15.497 -5.195 1.00 47.26 83 LEU A N 1
ATOM 688 C CA . LEU A 1 89 ? -6.601 -14.725 -5.836 1.00 47.48 83 LEU A CA 1
ATOM 689 C C . LEU A 1 89 ? -7.806 -15.591 -6.093 1.00 45.21 83 LEU A C 1
ATOM 690 O O . LEU A 1 89 ? -7.687 -16.703 -6.610 1.00 46.99 83 LEU A O 1
ATOM 695 N N . VAL A 1 90 ? -8.968 -15.068 -5.735 1.00 44.88 84 VAL A N 1
ATOM 696 C CA . VAL A 1 90 ? -10.229 -15.707 -6.055 1.00 47.70 84 VAL A CA 1
ATOM 697 C C . VAL A 1 90 ? -11.012 -14.876 -7.071 1.00 57.76 84 VAL A C 1
ATOM 698 O O . VAL A 1 90 ? -11.262 -13.687 -6.848 1.00 58.95 84 VAL A O 1
ATOM 702 N N . PHE A 1 91 ? -11.366 -15.496 -8.197 1.00 57.67 85 PHE A N 1
ATOM 703 C CA . PHE A 1 91 ? -12.139 -14.828 -9.251 1.00 59.93 85 PHE A CA 1
ATOM 704 C C . PHE A 1 91 ? -13.550 -15.394 -9.290 1.00 58.05 85 PHE A C 1
ATOM 705 O O . PHE A 1 91 ? -13.750 -16.485 -9.813 1.00 58.77 85 PHE A O 1
ATOM 713 N N . PRO A 1 92 ? -14.530 -14.679 -8.723 1.00 74.81 86 PRO A N 1
ATOM 714 C CA . PRO A 1 92 ? -15.908 -15.170 -8.833 1.00 70.72 86 PRO A CA 1
ATOM 715 C C . PRO A 1 92 ? -16.479 -15.012 -10.230 1.00 73.54 86 PRO A C 1
ATOM 716 O O . PRO A 1 92 ? -15.882 -14.362 -11.094 1.00 74.79 86 PRO A O 1
ATOM 720 N N . LYS A 1 93 ? -17.643 -15.619 -10.432 1.00 74.33 87 LYS A N 1
ATOM 721 C CA . LYS A 1 93 ? -18.324 -15.593 -11.710 1.00 77.37 87 LYS A CA 1
ATOM 722 C C . LYS A 1 93 ? -18.620 -14.155 -12.101 1.00 88.68 87 LYS A C 1
ATOM 723 O O . LYS A 1 93 ? -18.238 -13.693 -13.175 1.00 83.39 87 LYS A O 1
ATOM 729 N N . ASN A 1 94 ? -19.267 -13.436 -11.195 1.00 95.03 88 ASN A N 1
ATOM 730 C CA . ASN A 1 94 ? -19.635 -12.053 -11.449 1.00 106.10 88 ASN A CA 1
ATOM 731 C C . ASN A 1 94 ? -19.072 -11.109 -10.393 1.00 102.45 88 ASN A C 1
ATOM 732 O O . ASN A 1 94 ? -19.753 -10.745 -9.428 1.00 103.50 88 ASN A O 1
ATOM 737 N N . SER A 1 95 ? -17.823 -10.708 -10.595 1.00 96.24 89 SER A N 1
ATOM 738 C CA . SER A 1 95 ? -17.099 -9.948 -9.594 1.00 92.27 89 SER A CA 1
ATOM 739 C C . SER A 1 95 ? -16.342 -8.774 -10.201 1.00 95.13 89 SER A C 1
ATOM 740 O O . SER A 1 95 ? -15.588 -8.944 -11.158 1.00 94.46 89 SER A O 1
ATOM 743 N N . SER A 1 96 ? -16.567 -7.589 -9.639 1.00 96.10 90 SER A N 1
ATOM 744 C CA . SER A 1 96 ? -15.805 -6.386 -9.963 1.00 111.05 90 SER A CA 1
ATOM 745 C C . SER A 1 96 ? -14.302 -6.623 -10.076 1.00 112.38 90 SER A C 1
ATOM 746 O O . SER A 1 96 ? -13.652 -6.105 -10.990 1.00 118.37 90 SER A O 1
ATOM 749 N N . ARG A 1 97 ? -13.758 -7.403 -9.148 1.00 103.94 91 ARG A N 1
ATOM 750 C CA . ARG A 1 97 ? -12.317 -7.586 -9.058 1.00 101.96 91 ARG A CA 1
ATOM 751 C C . ARG A 1 97 ? -12.015 -8.923 -8.406 1.00 90.95 91 ARG A C 1
ATOM 752 O O . ARG A 1 97 ? -12.844 -9.435 -7.658 1.00 87.82 91 ARG A O 1
ATOM 760 N N . PRO A 1 98 ? -10.835 -9.499 -8.693 1.00 83.55 92 PRO A N 1
ATOM 761 C CA . PRO A 1 98 ? -10.380 -10.632 -7.887 1.00 76.78 92 PRO A CA 1
ATOM 762 C C . PRO A 1 98 ? -10.189 -10.241 -6.423 1.00 80.47 92 PRO A C 1
ATOM 763 O O . PRO A 1 98 ? -9.676 -9.174 -6.097 1.00 77.89 92 PRO A O 1
ATOM 767 N N . ILE A 1 99 ? -10.631 -11.130 -5.548 1.00 53.99 93 ILE A N 1
ATOM 768 C CA . ILE A 1 99 ? -10.537 -10.945 -4.110 1.00 53.49 93 ILE A CA 1
ATOM 769 C C . ILE A 1 99 ? -9.320 -11.662 -3.546 1.00 52.72 93 ILE A C 1
ATOM 770 O O . ILE A 1 99 ? -9.232 -12.883 -3.615 1.00 49.67 93 ILE A O 1
ATOM 775 N N . LYS A 1 100 ? -8.374 -10.893 -3.018 1.00 55.14 94 LYS A N 1
ATOM 776 C CA . LYS A 1 100 ? -7.217 -11.460 -2.345 1.00 50.35 94 LYS A CA 1
ATOM 777 C C . LYS A 1 100 ? -7.671 -12.225 -1.109 1.00 47.04 94 LYS A C 1
ATOM 778 O O . LYS A 1 100 ? -8.449 -11.717 -0.309 1.00 51.13 94 LYS A O 1
ATOM 784 N N . TYR A 1 101 ? -7.191 -13.449 -0.957 1.00 45.55 95 TYR A N 1
ATOM 785 C CA . TYR A 1 101 ? -7.613 -14.298 0.151 1.00 43.34 95 TYR A CA 1
ATOM 786 C C . TYR A 1 101 ? -6.402 -14.747 0.967 1.00 47.68 95 TYR A C 1
ATOM 787 O O . TYR A 1 101 ? -5.350 -15.081 0.413 1.00 55.34 95 TYR A O 1
ATOM 796 N N . PRO A 1 102 ? -6.530 -14.719 2.295 1.00 58.86 96 PRO A N 1
ATOM 797 C CA . PRO A 1 102 ? -5.440 -15.124 3.201 1.00 59.95 96 PRO A CA 1
ATOM 798 C C . PRO A 1 102 ? -4.845 -16.485 2.808 1.00 55.33 96 PRO A C 1
ATOM 799 O O . PRO A 1 102 ? -5.559 -17.374 2.354 1.00 52.64 96 PRO A O 1
ATOM 803 N N . SER A 1 103 ? -3.539 -16.637 2.960 1.00 54.75 97 SER A N 1
ATOM 804 C CA . SER A 1 103 ? -2.857 -17.732 2.304 1.00 55.27 97 SER A CA 1
ATOM 805 C C . SER A 1 103 ? -2.165 -18.717 3.274 1.00 64.31 97 SER A C 1
ATOM 806 O O . SER A 1 103 ? -1.285 -19.485 2.861 1.00 69.51 97 SER A O 1
ATOM 809 N N . GLU A 1 104 ? -2.581 -18.702 4.546 1.00 61.33 98 GLU A N 1
ATOM 810 C CA . GLU A 1 104 ? -2.021 -19.585 5.579 1.00 57.96 98 GLU A CA 1
ATOM 811 C C . GLU A 1 104 ? -2.796 -20.890 5.549 1.00 57.78 98 GLU A C 1
ATOM 812 O O . GLU A 1 104 ? -3.879 -20.948 4.978 1.00 59.26 98 GLU A O 1
ATOM 818 N N . LYS A 1 105 ? -2.239 -21.933 6.152 1.00 61.28 99 LYS A N 1
ATOM 819 C CA . LYS A 1 105 ? -2.767 -23.288 6.015 1.00 60.55 99 LYS A CA 1
ATOM 820 C C . LYS A 1 105 ? -4.224 -23.490 6.426 1.00 67.23 99 LYS A C 1
ATOM 821 O O . LYS A 1 105 ? -5.003 -24.060 5.667 1.00 73.50 99 LYS A O 1
ATOM 827 N N . ARG A 1 106 ? -4.607 -23.023 7.606 1.00 64.47 100 ARG A N 1
ATOM 828 C CA . ARG A 1 106 ? -5.972 -23.246 8.056 1.00 73.27 100 ARG A CA 1
ATOM 829 C C . ARG A 1 106 ? -6.970 -22.463 7.207 1.00 65.01 100 ARG A C 1
ATOM 830 O O . ARG A 1 106 ? -8.114 -22.873 7.082 1.00 67.94 100 ARG A O 1
ATOM 838 N N . ASP A 1 107 ? -6.542 -21.355 6.606 1.00 61.19 101 ASP A N 1
ATOM 839 C CA . ASP A 1 107 ? -7.427 -20.588 5.731 1.00 58.43 101 ASP A CA 1
ATOM 840 C C . ASP A 1 107 ? -7.724 -21.341 4.452 1.00 63.41 101 ASP A C 1
ATOM 841 O O . ASP A 1 107 ? -8.841 -21.281 3.940 1.00 58.90 101 ASP A O 1
ATOM 846 N N . VAL A 1 108 ? -6.708 -22.027 3.931 1.00 60.31 102 VAL A N 1
ATOM 847 C CA . VAL A 1 108 ? -6.868 -22.903 2.784 1.00 49.57 102 VAL 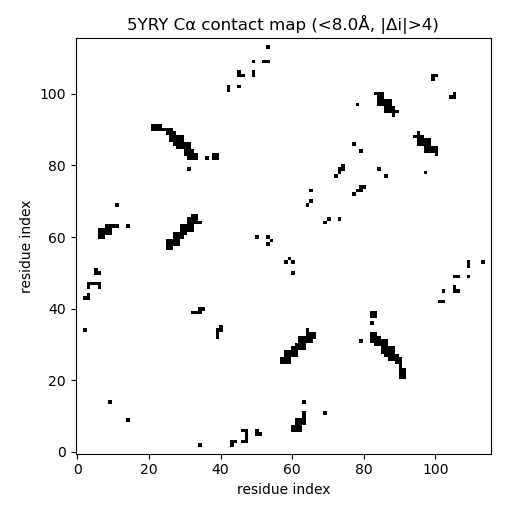A CA 1
ATOM 848 C C . VAL A 1 108 ? -7.808 -24.064 3.119 1.00 53.02 102 VAL A C 1
ATOM 849 O O . VAL A 1 108 ? -8.701 -24.393 2.349 1.00 52.60 102 VAL A O 1
ATOM 853 N N . GLU A 1 109 ? -7.624 -24.679 4.279 1.00 64.26 103 GLU A N 1
ATOM 854 C CA . GLU A 1 109 ? -8.520 -25.756 4.694 1.00 64.62 103 GLU A CA 1
ATOM 855 C C . GLU A 1 109 ? -9.941 -25.223 4.865 1.00 68.98 103 GLU A C 1
ATOM 856 O O . GLU A 1 109 ? -10.907 -25.850 4.385 1.00 66.95 103 GLU A O 1
ATOM 862 N N . SER A 1 110 ? -10.062 -24.048 5.486 1.00 65.84 104 SER A N 1
ATOM 863 C CA . SER A 1 110 ? -11.341 -23.327 5.547 1.00 74.40 104 SER A CA 1
ATOM 864 C C . SER A 1 110 ? -11.938 -23.117 4.142 1.00 73.17 104 SER A C 1
ATOM 865 O O . SER A 1 110 ? -13.122 -23.370 3.914 1.00 67.27 104 SER A O 1
ATOM 868 N N . LEU A 1 111 ? -11.108 -22.667 3.203 1.00 62.56 105 LEU A N 1
ATOM 869 C CA . LEU A 1 111 ? -11.557 -22.404 1.841 1.00 59.46 105 LEU A CA 1
ATOM 870 C C . LEU A 1 111 ? -12.126 -23.660 1.187 1.00 61.48 105 LEU A C 1
ATOM 871 O O . LEU A 1 111 ? -13.268 -23.656 0.708 1.00 67.65 105 LEU A O 1
ATOM 876 N N . THR A 1 112 ? -11.334 -24.729 1.177 1.00 58.55 106 THR A N 1
ATOM 877 C CA . THR A 1 112 ? -11.760 -25.990 0.570 1.00 61.40 106 THR A CA 1
ATOM 878 C C . THR A 1 112 ? -13.105 -26.471 1.070 1.00 70.14 106 THR A C 1
ATOM 879 O O . THR A 1 112 ? -14.043 -26.640 0.292 1.00 74.07 106 THR A O 1
ATOM 883 N N . SER A 1 113 ? -13.172 -26.697 2.380 1.00 77.05 107 SER A N 1
ATOM 884 C CA . SER A 1 113 ? -14.321 -27.311 3.029 1.00 81.01 107 SER A CA 1
ATOM 885 C C . SER A 1 113 ? -15.579 -26.455 2.900 1.00 82.66 107 SER A C 1
ATOM 886 O O . SER A 1 113 ? -16.701 -26.975 2.785 1.00 89.97 107 SER A O 1
ATOM 889 N N . PHE A 1 114 ? -15.387 -25.140 2.925 1.00 77.04 108 PHE A N 1
ATOM 890 C CA . PHE A 1 114 ? -16.495 -24.223 2.744 1.00 76.81 108 PHE A CA 1
ATOM 891 C C . PHE A 1 114 ? -17.114 -24.417 1.374 1.00 80.70 108 PHE A C 1
ATOM 892 O O . PHE A 1 114 ? -18.313 -24.680 1.272 1.00 86.98 108 PHE A O 1
ATOM 900 N N . LEU A 1 115 ? -16.286 -24.285 0.330 1.00 76.41 109 LEU A N 1
ATOM 901 C CA . LEU A 1 115 ? -16.727 -24.425 -1.063 1.00 75.24 109 LEU A CA 1
ATOM 902 C C . LEU A 1 115 ? -17.403 -25.760 -1.315 1.00 79.32 109 LEU A C 1
ATOM 903 O O . LEU A 1 115 ? -18.258 -25.869 -2.186 1.00 78.97 109 LEU A O 1
ATOM 908 N N . LEU A 1 116 ? -17.033 -26.777 -0.548 1.00 85.25 110 LEU A N 1
ATOM 909 C CA . LEU A 1 116 ? -17.639 -28.090 -0.731 1.00 92.09 110 LEU A CA 1
ATOM 910 C C . LEU A 1 116 ? -19.108 -28.146 -0.301 1.00 103.67 110 LEU A C 1
ATOM 911 O O . LEU A 1 116 ? -19.840 -29.031 -0.750 1.00 111.28 110 LEU A O 1
ATOM 916 N N . GLU A 1 117 ? -19.543 -27.208 0.542 1.00 107.05 111 GLU A N 1
ATOM 917 C CA . GLU A 1 117 ? -20.970 -27.071 0.835 1.00 118.56 111 GLU A CA 1
ATOM 918 C C . GLU A 1 117 ? -21.578 -25.914 0.070 1.00 117.75 111 GLU A C 1
ATOM 919 O O . GLU A 1 117 ? -22.682 -25.469 0.379 1.00 116.56 111 GLU A O 1
ATOM 925 N N . HIS A 1 118 ? -20.825 -25.409 -0.902 1.00 117.69 112 HIS A N 1
ATOM 926 C CA . HIS A 1 118 ? -21.387 -24.682 -2.047 1.00 115.82 112 HIS A CA 1
ATOM 927 C C . HIS A 1 118 ? -21.911 -23.286 -1.703 1.00 106.20 112 HIS A C 1
ATOM 928 O O . HIS A 1 118 ? -21.372 -22.280 -2.171 1.00 94.50 112 HIS A O 1
#

Nearest PDB structures (foldseek):
  5yry-assembly1_A  TM=1.009E+00  e=1.340E-25  Arabidopsis thaliana
  8gdy-assembly1_A  TM=7.702E-01  e=1.082E-07  Homo sapiens
  4ekz-assembly1_A  TM=7.647E-01  e=3.276E-07  Homo sapiens
  3ed3-assembly2_B  TM=7.840E-01  e=4.734E-06  Saccharomyces cerevisiae
  3idv-assembly1_A  TM=7.002E-01  e=9.914E-07  Homo sapiens

Solvent-accessible surface area: 6650 Å² total; per-residue (Å²): 181,106,42,0,101,65,3,100,86,23,65,90,124,19,0,64,74,8,52,161,96,88,135,12,175,37,35,39,3,0,0,0,16,0,49,156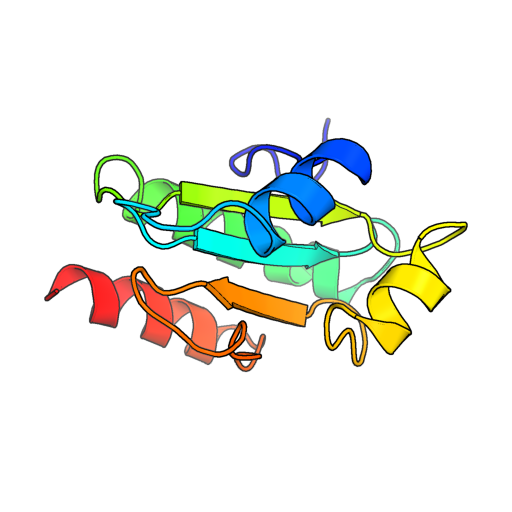,13,108,85,0,112,62,4,36,71,10,0,28,43,0,9,87,118,0,78,90,44,40,25,103,16,0,5,5,110,0,15,57,138,45,75,107,14,0,96,131,80,0,49,3,27,86,29,10,2,0,0,30,2,36,98,139,21,128,134,20,99,93,49,80,20,90,108,184,32,0,83,64,17,5,66,133,39,78,149,182

Sequence (116 aa):
PEFMENLVTLSRQGIENLMKLENRKEPWIVVLYAPWCPFCQAMEASYDELADKLAGSGIKVAKFRADGDQKEFAKQELQLGSFPTILVFPKNSSRPIKYPSEKRDVESLTSFLLEH

Foldseek 3Di:
DDFLPLAAEAEPVRVVVVFPDALLVAKEKEKAAAVVDPVSRVCSVLLSVLSVLCVVVRYHYHYYDQDDPNVVVCVPAVVCDDPIWMWIGDRDDPHTDIFDRDRVSSVVVRVVSVVD